Protein AF-A0A915WT56-F1 (afdb_monomer_lite)

InterPro domains:
  IPR002849 Protein of unknown function DUF131 [PF01998] (26-68)
  IPR002849 Protein of unknown function DUF131 [TIGR00304] (6-69)

Radius of gyration: 20.45 Å; chains: 1; bounding box: 42×29×54 Å

Sequence (73 aa):
MNKYILFLGILFILIGFSLIILYSLKQSNIKYSGIILIGPIPIIFTNSIDLSIILLIIIIIIVIIFLFYKIII

Secondary structure (DSSP, 8-state):
--HHHHHHHHHHHHHHHHHHHHHHHHHTT---EEEEEETTEEEEEES-HHHHHHHHHHHHHHHHHHHHHHHH-

Foldseek 3Di:
DPPVVVVVVVVVVVVVVVVVVVVVVVVDPDWDKDWDPPDLDIDIDTPDPVVSVVVVVVSVVVSVVVVVVVVVD

Structure (mmCIF, N/CA/C/O backbone):
data_AF-A0A915WT56-F1
#
_entry.id   AF-A0A915WT56-F1
#
loop_
_atom_site.group_PDB
_atom_site.id
_atom_site.type_symbol
_atom_site.label_atom_id
_atom_site.label_alt_id
_atom_site.label_comp_id
_atom_site.label_asym_id
_atom_site.label_entity_id
_atom_site.label_seq_id
_atom_site.pdbx_PDB_ins_code
_atom_site.Cartn_x
_atom_site.Cartn_y
_atom_site.Cartn_z
_atom_site.occupancy
_atom_site.B_iso_or_equiv
_atom_site.auth_seq_id
_atom_site.auth_comp_id
_atom_site.auth_asym_id
_atom_site.auth_atom_id
_atom_site.pdbx_PDB_model_num
ATOM 1 N N . MET A 1 1 ? -29.953 -10.189 29.839 1.00 68.62 1 MET A N 1
ATOM 2 C CA . MET A 1 1 ? -29.167 -9.112 29.192 1.00 68.62 1 MET A CA 1
ATOM 3 C C . MET A 1 1 ? -29.667 -8.911 27.773 1.00 68.62 1 MET A C 1
ATOM 5 O O . MET A 1 1 ? -29.827 -9.896 27.061 1.00 68.62 1 MET A O 1
ATOM 9 N N . ASN A 1 2 ? -29.957 -7.672 27.370 1.00 90.19 2 ASN A N 1
ATOM 10 C CA . ASN A 1 2 ? -30.419 -7.391 26.012 1.00 90.19 2 ASN A CA 1
ATOM 11 C C . ASN A 1 2 ? -29.245 -7.544 25.028 1.00 90.19 2 ASN A C 1
ATOM 13 O O . ASN A 1 2 ? -28.239 -6.846 25.160 1.00 90.19 2 ASN A O 1
ATOM 17 N N . LYS A 1 3 ? -29.364 -8.454 24.054 1.00 91.94 3 LYS A N 1
ATOM 18 C CA . LYS A 1 3 ? -28.294 -8.772 23.089 1.00 91.94 3 LYS A CA 1
ATOM 19 C C . LYS A 1 3 ? -27.847 -7.538 22.298 1.00 91.94 3 LYS A C 1
ATOM 21 O O . LYS A 1 3 ? -26.663 -7.389 22.017 1.00 91.94 3 LYS A O 1
ATOM 26 N N . TYR A 1 4 ? -28.776 -6.621 22.030 1.00 94.81 4 TYR A N 1
ATOM 27 C CA . TYR A 1 4 ? -28.496 -5.365 21.335 1.00 94.81 4 TYR A CA 1
ATOM 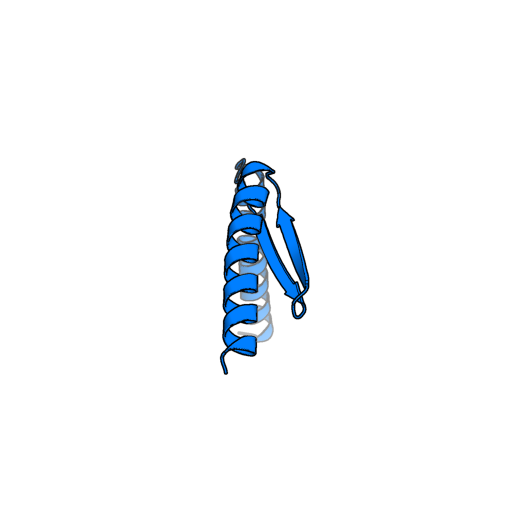28 C C . TYR A 1 4 ? -27.583 -4.424 22.130 1.00 94.81 4 TYR A C 1
ATOM 30 O O . TYR A 1 4 ? -26.704 -3.798 21.550 1.00 94.81 4 TYR A O 1
ATOM 38 N N . ILE A 1 5 ? -27.737 -4.367 23.457 1.00 94.25 5 ILE A N 1
ATOM 39 C CA . ILE A 1 5 ? -26.913 -3.510 24.329 1.00 94.25 5 ILE A CA 1
ATOM 40 C C . ILE A 1 5 ? -25.475 -4.040 24.388 1.00 94.25 5 ILE A C 1
ATOM 42 O O . ILE A 1 5 ? -24.521 -3.27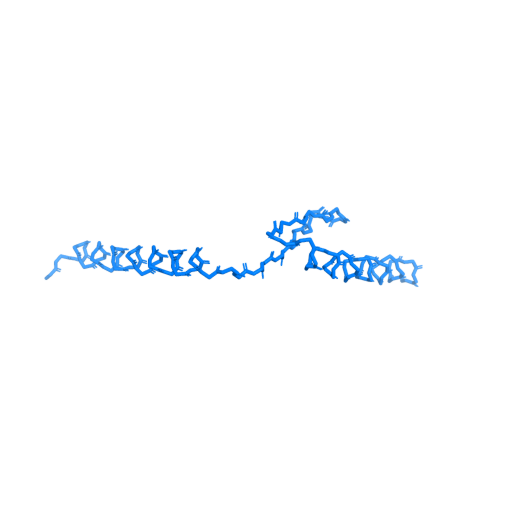0 24.327 1.00 94.25 5 ILE A O 1
ATOM 46 N N . LEU A 1 6 ? -25.322 -5.366 24.446 1.00 94.06 6 LEU A N 1
ATOM 47 C CA . LEU A 1 6 ? -24.021 -6.038 24.431 1.00 94.06 6 LEU A CA 1
ATOM 48 C C . LEU A 1 6 ? -23.288 -5.811 23.098 1.00 94.06 6 LEU A C 1
ATOM 50 O O . LEU A 1 6 ? -22.108 -5.468 23.092 1.00 94.06 6 LEU A O 1
ATOM 54 N N . PHE A 1 7 ? -24.006 -5.939 21.977 1.00 96.12 7 PHE A N 1
ATOM 55 C CA . PHE A 1 7 ? -23.466 -5.677 20.642 1.00 96.12 7 PHE A CA 1
ATOM 56 C C . PHE A 1 7 ? -23.016 -4.220 20.480 1.00 96.12 7 PHE A C 1
ATOM 58 O O . PHE A 1 7 ? -21.900 -3.977 20.025 1.00 96.12 7 PHE A O 1
ATOM 65 N N . LEU A 1 8 ? -23.840 -3.256 20.914 1.00 97.19 8 LEU A N 1
ATOM 66 C CA . LEU A 1 8 ? -23.471 -1.838 20.891 1.00 97.19 8 LEU A CA 1
ATOM 67 C C . LEU A 1 8 ? -22.202 -1.570 21.709 1.00 97.19 8 LEU A C 1
ATOM 69 O O . LEU A 1 8 ? -21.321 -0.852 21.246 1.00 97.19 8 LEU A O 1
ATOM 73 N N . GLY A 1 9 ? -22.092 -2.166 22.901 1.00 96.12 9 GLY A N 1
ATOM 74 C CA . GLY A 1 9 ? -20.915 -2.020 23.759 1.00 96.12 9 GLY A CA 1
ATOM 75 C C . GLY A 1 9 ? -19.629 -2.489 23.074 1.00 96.12 9 GLY A C 1
ATOM 76 O O . GLY A 1 9 ? -18.656 -1.738 23.024 1.00 96.12 9 GLY A O 1
ATOM 77 N N . ILE A 1 10 ? -19.640 -3.688 22.478 1.00 97.00 10 ILE A N 1
ATOM 78 C CA . ILE A 1 10 ? -18.501 -4.204 21.699 1.00 97.00 10 ILE A CA 1
ATOM 79 C C . ILE A 1 10 ? -18.161 -3.267 20.532 1.00 97.00 10 ILE A C 1
ATOM 81 O O . ILE A 1 10 ? -16.987 -2.991 20.283 1.00 97.00 10 ILE A O 1
ATOM 85 N N . LEU A 1 11 ? -19.173 -2.756 19.829 1.00 97.75 11 LEU A N 1
ATOM 86 C CA . LEU A 1 11 ? -18.977 -1.897 18.663 1.00 97.75 11 LEU A CA 1
ATOM 87 C C . LEU A 1 11 ? -18.300 -0.570 19.042 1.00 97.75 11 LEU A C 1
ATOM 89 O O . LEU A 1 11 ? -17.358 -0.144 18.372 1.00 97.75 11 LEU A O 1
ATOM 93 N N . PHE A 1 12 ? -18.712 0.040 20.157 1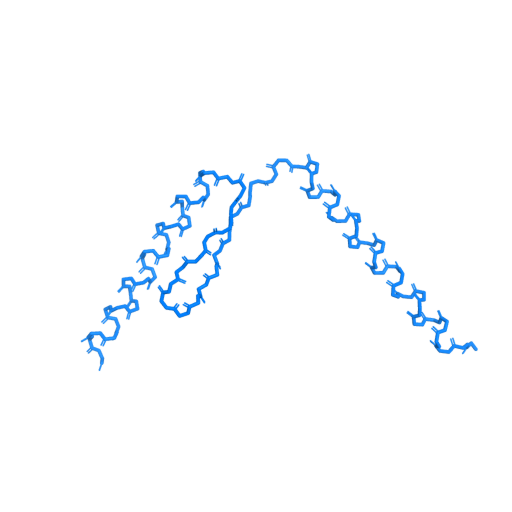.00 97.19 12 PHE A N 1
ATOM 94 C CA . PHE A 1 12 ? -18.067 1.240 20.695 1.00 97.19 12 PHE A CA 1
ATOM 95 C C . PHE A 1 12 ? -16.620 0.987 21.133 1.00 97.19 12 PHE A C 1
ATOM 97 O O . PHE A 1 12 ? -15.757 1.826 20.879 1.00 97.19 12 PHE A O 1
ATOM 104 N N . ILE A 1 13 ? -16.331 -0.170 21.736 1.00 97.62 13 ILE A N 1
ATOM 105 C CA . ILE A 1 13 ? -14.965 -0.549 22.132 1.00 97.62 13 ILE A CA 1
ATOM 106 C C . ILE A 1 13 ? -14.059 -0.681 20.900 1.00 97.62 13 ILE A C 1
ATOM 108 O O . ILE A 1 13 ? -12.947 -0.155 20.899 1.00 97.62 13 ILE A O 1
ATOM 112 N N . LEU A 1 14 ? -14.542 -1.323 19.833 1.00 97.38 14 LEU A N 1
ATOM 113 C CA . LEU A 1 14 ? -1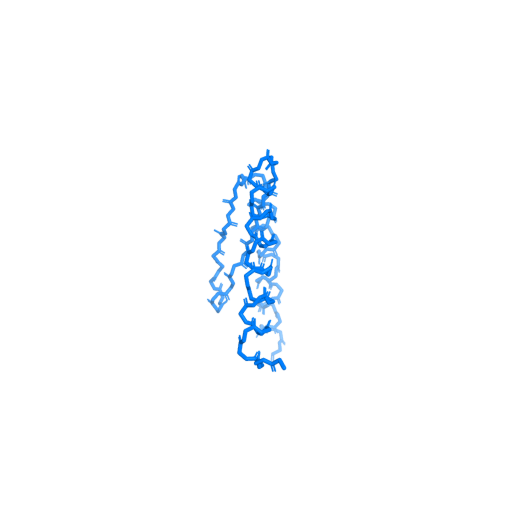3.792 -1.472 18.581 1.00 97.38 14 LEU A CA 1
ATOM 114 C C . LEU A 1 14 ? -13.502 -0.122 17.915 1.00 97.38 14 LEU A C 1
ATOM 116 O O . LEU A 1 14 ? -12.385 0.110 17.453 1.00 97.38 14 LEU A O 1
ATOM 120 N N . ILE A 1 15 ? -14.481 0.783 17.905 1.00 97.44 15 ILE A N 1
ATOM 121 C CA . ILE A 1 15 ? -14.313 2.149 17.391 1.00 97.44 15 ILE A CA 1
ATOM 122 C C . ILE A 1 15 ? -13.320 2.952 18.238 1.00 97.44 15 ILE A C 1
ATOM 124 O O . ILE A 1 15 ? -12.474 3.653 17.690 1.00 97.44 15 ILE A O 1
ATOM 128 N N . GLY A 1 16 ? -13.370 2.828 19.566 1.00 96.56 16 GLY A N 1
ATOM 129 C CA . GLY A 1 16 ? -12.405 3.481 20.451 1.00 96.56 16 GLY A CA 1
ATOM 130 C C . GLY A 1 16 ? -10.972 3.014 20.185 1.00 96.56 16 GLY A C 1
ATOM 131 O O . GLY A 1 16 ? -10.069 3.835 20.021 1.00 96.56 16 GLY A O 1
ATOM 132 N N . PHE A 1 17 ? -10.768 1.701 20.062 1.00 95.88 17 PHE A N 1
ATOM 133 C CA . PHE A 1 17 ? -9.457 1.135 19.742 1.00 95.88 17 PHE A CA 1
ATOM 134 C C . PHE A 1 17 ? -8.952 1.557 18.359 1.00 95.88 17 PHE A C 1
ATOM 136 O O . PHE A 1 17 ? -7.775 1.898 18.226 1.00 95.88 17 PHE A O 1
ATOM 143 N N . SER A 1 18 ? -9.817 1.587 17.339 1.00 92.25 18 SER A N 1
ATOM 144 C CA . SER A 1 18 ? -9.408 2.002 15.992 1.00 92.25 18 SER A CA 1
ATOM 145 C C . SER A 1 18 ? -8.949 3.463 15.958 1.00 92.25 18 SER A C 1
ATOM 147 O O . SER A 1 18 ? -7.929 3.770 15.340 1.00 92.25 18 SER A O 1
ATOM 149 N N . LEU A 1 19 ? -9.629 4.352 16.691 1.00 93.06 19 LEU A N 1
ATOM 150 C CA . LEU A 1 19 ? -9.252 5.761 16.818 1.00 93.06 19 LEU A CA 1
ATOM 151 C C . LEU A 1 19 ? -7.897 5.946 17.515 1.00 93.06 19 LEU A C 1
ATOM 153 O O . LEU A 1 19 ? -7.090 6.759 17.065 1.00 93.06 19 LEU A O 1
ATOM 157 N N . ILE A 1 20 ? -7.618 5.176 18.571 1.00 92.12 20 ILE A N 1
ATOM 158 C CA . ILE A 1 20 ? -6.328 5.221 19.282 1.00 92.12 20 ILE A CA 1
ATOM 159 C C . ILE A 1 20 ? -5.186 4.779 18.359 1.00 92.12 20 ILE A C 1
ATOM 161 O O . ILE A 1 20 ? -4.138 5.426 18.318 1.00 92.12 20 ILE A O 1
ATOM 165 N N . ILE A 1 21 ? -5.399 3.719 17.575 1.00 87.56 21 ILE A N 1
ATOM 166 C CA . ILE A 1 21 ? -4.418 3.225 16.600 1.00 87.56 21 ILE A CA 1
ATOM 167 C C . ILE A 1 21 ? -4.165 4.281 15.516 1.00 87.56 21 ILE A C 1
ATOM 169 O O . ILE A 1 21 ? -3.013 4.599 15.228 1.00 87.56 21 ILE A O 1
ATOM 173 N N . LEU A 1 22 ? -5.220 4.885 14.964 1.00 83.81 22 LEU A N 1
ATOM 174 C CA . LEU A 1 22 ? -5.108 5.959 13.971 1.00 83.81 22 LEU A CA 1
ATOM 175 C C . LEU A 1 22 ? -4.350 7.178 14.513 1.00 83.81 22 LEU A C 1
ATOM 177 O O . LEU A 1 22 ? -3.511 7.747 13.814 1.00 83.81 22 LEU A O 1
ATOM 181 N N . TYR A 1 23 ? -4.615 7.570 15.760 1.00 81.38 23 TYR A N 1
ATOM 182 C CA . TYR A 1 23 ? -3.908 8.672 16.408 1.00 81.38 23 TYR A CA 1
ATOM 183 C C . TYR A 1 23 ? -2.428 8.344 16.647 1.00 81.38 23 TYR A C 1
ATOM 185 O O . TYR A 1 23 ? -1.559 9.164 16.354 1.00 81.38 23 TYR A O 1
ATOM 193 N N . SER A 1 24 ? -2.125 7.126 17.105 1.00 76.19 24 SER A N 1
ATOM 194 C CA . SER A 1 24 ? -0.749 6.664 17.311 1.00 76.19 24 SER A CA 1
ATOM 195 C C . SER A 1 24 ? 0.054 6.649 16.007 1.00 76.19 24 SER A C 1
ATOM 197 O O . SER A 1 24 ? 1.187 7.131 15.990 1.00 76.19 24 SER A O 1
ATOM 199 N N . LEU A 1 25 ? -0.554 6.199 14.905 1.00 71.94 25 LEU A N 1
ATOM 200 C CA . LEU A 1 25 ? 0.055 6.222 13.571 1.00 71.94 25 LEU A CA 1
ATOM 201 C C . LEU A 1 25 ? 0.334 7.647 13.071 1.00 71.94 25 LEU A C 1
ATOM 203 O O . LEU A 1 25 ? 1.283 7.854 12.318 1.00 71.94 25 LEU A O 1
ATOM 207 N N . LYS A 1 26 ? -0.468 8.633 13.495 1.00 68.06 26 LYS A N 1
ATOM 208 C CA . LYS A 1 26 ? -0.312 10.042 13.109 1.00 68.06 26 LYS A CA 1
ATOM 209 C C . LYS A 1 26 ? 0.862 10.731 13.814 1.00 68.06 26 LYS A C 1
ATOM 211 O O . LYS A 1 26 ? 1.461 11.632 13.237 1.00 68.06 26 LYS A O 1
ATOM 216 N N . GLN A 1 27 ? 1.174 10.335 15.051 1.00 63.72 27 GLN A N 1
ATOM 217 C CA . GLN A 1 27 ? 2.235 10.955 15.859 1.00 63.72 27 GLN A CA 1
ATOM 218 C C . GLN A 1 27 ? 3.634 10.501 15.432 1.00 63.72 27 GLN A C 1
ATOM 220 O O . GLN A 1 27 ? 4.621 11.223 15.562 1.00 63.72 27 GLN A O 1
ATOM 225 N N . SER A 1 28 ? 3.731 9.282 14.927 1.00 62.62 28 SER A N 1
ATOM 226 C CA . SER A 1 28 ? 4.957 8.763 14.360 1.00 62.62 28 SER A CA 1
ATOM 227 C C . SER A 1 28 ? 5.110 9.271 12.927 1.00 62.62 28 SER A C 1
ATOM 229 O O . SER A 1 28 ? 4.190 9.117 12.128 1.00 62.62 28 SER A O 1
ATOM 231 N N . ASN A 1 29 ? 6.281 9.808 12.568 1.00 71.50 29 ASN A N 1
ATOM 232 C CA . ASN A 1 29 ? 6.684 10.056 11.174 1.00 71.50 29 ASN A CA 1
ATOM 233 C C . ASN A 1 29 ? 6.869 8.723 10.413 1.00 71.50 29 ASN A C 1
ATOM 235 O O . ASN A 1 29 ? 7.904 8.482 9.788 1.00 71.50 29 ASN A O 1
ATOM 239 N N . ILE A 1 30 ? 5.898 7.810 10.512 1.00 75.19 30 ILE A N 1
ATOM 240 C CA . ILE A 1 30 ? 5.878 6.556 9.779 1.00 75.19 30 ILE A CA 1
ATOM 241 C C . ILE A 1 30 ? 5.711 6.936 8.321 1.00 75.19 30 ILE A C 1
ATOM 243 O O . ILE A 1 30 ? 4.675 7.433 7.870 1.00 75.19 30 ILE A O 1
ATOM 247 N N . LYS A 1 31 ? 6.787 6.711 7.583 1.00 84.12 31 LYS A N 1
ATOM 248 C CA . LYS A 1 31 ? 6.770 6.787 6.141 1.00 84.12 31 LYS A CA 1
ATOM 249 C C . LYS A 1 31 ? 6.019 5.557 5.632 1.00 84.12 31 LYS A C 1
ATOM 251 O O . LYS A 1 31 ? 6.426 4.429 5.893 1.00 84.12 31 LYS A O 1
ATOM 256 N N . TYR A 1 32 ? 4.919 5.780 4.925 1.00 83.12 32 TYR A N 1
ATOM 257 C CA . TYR A 1 32 ? 4.141 4.726 4.284 1.00 83.12 32 TYR A CA 1
ATOM 258 C C . TYR A 1 32 ? 4.051 4.987 2.784 1.00 83.12 32 TYR A C 1
ATOM 260 O O . TYR A 1 32 ? 4.084 6.134 2.333 1.00 83.12 32 TYR A O 1
ATOM 268 N N . SER A 1 33 ? 3.956 3.907 2.021 1.00 87.88 33 SER A N 1
ATOM 269 C CA . SER A 1 33 ? 3.755 3.913 0.578 1.00 87.88 33 SER A CA 1
ATOM 270 C C . SER A 1 33 ? 3.030 2.622 0.213 1.00 87.88 33 SER A C 1
ATOM 272 O O . SER A 1 33 ? 3.381 1.551 0.706 1.00 87.88 33 SER A O 1
ATOM 274 N N . GLY A 1 34 ? 1.980 2.731 -0.588 1.00 88.00 34 GLY A N 1
ATOM 275 C CA . GLY A 1 34 ? 1.145 1.630 -1.043 1.00 88.00 34 GLY A CA 1
ATOM 276 C C . GLY A 1 34 ? 0.805 1.802 -2.516 1.00 88.00 34 GLY A C 1
ATOM 277 O O . GLY A 1 34 ? 0.854 2.908 -3.051 1.00 88.00 34 GLY A O 1
ATOM 278 N N . ILE A 1 35 ? 0.464 0.699 -3.176 1.00 89.81 35 ILE A N 1
ATOM 279 C CA . ILE A 1 35 ? 0.043 0.691 -4.576 1.00 89.81 35 ILE A CA 1
ATOM 280 C C . ILE A 1 35 ? -1.287 -0.038 -4.696 1.00 89.81 35 ILE A C 1
ATOM 282 O O . ILE A 1 35 ? -1.465 -1.117 -4.137 1.00 89.81 35 ILE A O 1
ATOM 286 N N . ILE A 1 36 ? -2.191 0.539 -5.479 1.00 90.50 36 ILE A N 1
ATOM 287 C CA . ILE A 1 36 ? -3.400 -0.113 -5.964 1.00 90.50 36 ILE A CA 1
ATOM 288 C C . ILE A 1 36 ? -3.212 -0.362 -7.458 1.00 90.50 36 ILE A C 1
ATOM 290 O O . ILE A 1 36 ? -2.969 0.571 -8.219 1.00 90.50 36 ILE A O 1
ATOM 294 N N . LEU A 1 37 ? -3.314 -1.620 -7.881 1.00 87.38 37 LEU A N 1
ATOM 295 C CA . LEU A 1 37 ? -3.312 -1.996 -9.294 1.00 87.38 37 LEU A CA 1
ATOM 296 C C . LEU A 1 37 ? -4.761 -2.106 -9.775 1.00 87.38 37 LEU A C 1
ATOM 298 O O . LEU A 1 37 ? -5.476 -3.025 -9.376 1.00 87.38 37 LEU A O 1
ATOM 302 N N . ILE A 1 38 ? -5.201 -1.174 -10.625 1.00 88.38 38 ILE A N 1
ATOM 303 C CA . ILE A 1 38 ? -6.497 -1.257 -11.313 1.00 88.38 38 ILE A CA 1
ATOM 304 C C . ILE A 1 38 ? -6.216 -1.735 -12.737 1.00 88.38 38 ILE A C 1
ATOM 306 O O . ILE A 1 38 ? -5.864 -0.955 -13.623 1.00 88.38 38 ILE A O 1
ATOM 310 N N . GLY A 1 39 ? -6.289 -3.049 -12.947 1.00 80.25 39 GLY A N 1
ATOM 311 C CA . GLY A 1 39 ? -5.741 -3.656 -14.162 1.00 80.25 39 GLY A CA 1
ATOM 312 C C . GLY A 1 39 ? -4.222 -3.418 -14.253 1.00 80.25 39 GLY A C 1
ATOM 313 O O . GLY A 1 39 ? -3.542 -3.499 -13.231 1.00 80.25 39 GLY A O 1
ATOM 314 N N . PRO A 1 40 ? -3.656 -3.109 -15.435 1.00 76.12 40 PRO A N 1
ATOM 315 C CA . PRO A 1 40 ? -2.225 -2.833 -15.580 1.00 76.12 40 PRO A CA 1
ATOM 316 C C . PRO A 1 40 ? -1.816 -1.426 -15.108 1.00 76.12 40 PRO A C 1
ATOM 318 O O . PRO A 1 40 ? -0.651 -1.068 -15.248 1.00 76.12 40 PRO A O 1
ATOM 321 N N . ILE A 1 41 ? -2.750 -0.607 -14.605 1.00 86.06 41 ILE A N 1
ATOM 322 C CA . ILE A 1 4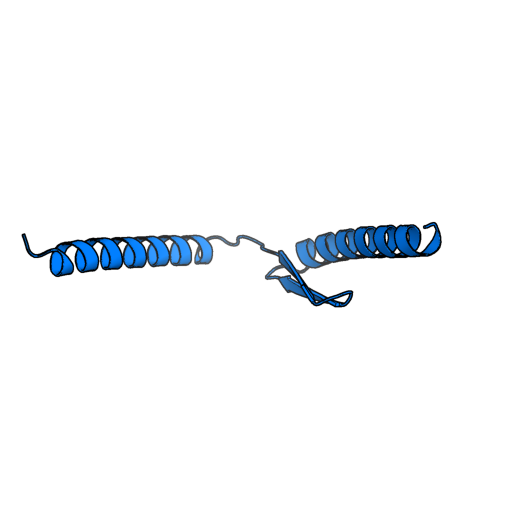1 ? -2.500 0.790 -14.235 1.00 86.06 41 ILE A CA 1
ATOM 323 C C . ILE A 1 41 ? -2.194 0.860 -12.727 1.00 86.06 41 ILE A C 1
ATOM 325 O O . ILE A 1 41 ? -3.099 0.633 -11.915 1.00 86.06 41 ILE A O 1
ATOM 329 N N . PRO A 1 42 ? -0.945 1.167 -12.323 1.00 86.56 42 PRO A N 1
ATOM 330 C CA . PRO A 1 42 ? -0.591 1.337 -10.919 1.00 86.56 42 PRO A CA 1
ATOM 331 C C . PRO A 1 42 ? -0.959 2.735 -10.410 1.00 86.56 42 PRO A C 1
ATOM 333 O O . PRO A 1 42 ? -0.614 3.746 -11.019 1.00 86.56 42 PRO A O 1
ATOM 336 N N . ILE A 1 43 ? -1.606 2.793 -9.247 1.00 90.44 43 ILE A N 1
ATOM 337 C CA . ILE A 1 43 ? -1.907 4.025 -8.511 1.00 90.44 43 ILE A CA 1
ATOM 338 C C . ILE A 1 43 ? -1.149 3.980 -7.185 1.00 90.44 43 ILE A C 1
ATOM 340 O O . ILE A 1 43 ? -1.410 3.118 -6.348 1.00 90.44 43 ILE A O 1
ATOM 344 N N . ILE A 1 44 ? -0.198 4.896 -7.002 1.00 90.00 44 ILE A N 1
ATOM 345 C CA . ILE A 1 44 ? 0.657 4.963 -5.809 1.00 90.00 44 ILE A CA 1
ATOM 346 C C . ILE A 1 44 ? 0.063 5.952 -4.804 1.00 90.00 44 ILE A C 1
ATOM 348 O O . ILE A 1 44 ? -0.172 7.113 -5.132 1.00 90.00 44 ILE A O 1
ATOM 352 N N . PHE A 1 45 ? -0.107 5.509 -3.561 1.00 90.31 45 PHE A N 1
ATOM 353 C CA . PHE A 1 45 ? -0.474 6.340 -2.417 1.00 90.31 45 PHE A CA 1
ATOM 354 C C . PHE A 1 45 ? 0.690 6.346 -1.437 1.00 90.31 45 PHE A C 1
ATOM 356 O O . PHE A 1 45 ? 1.021 5.318 -0.853 1.00 90.31 45 PHE A O 1
ATOM 363 N N . THR A 1 46 ? 1.332 7.494 -1.256 1.00 88.38 46 THR A N 1
ATOM 364 C CA . THR A 1 46 ? 2.523 7.603 -0.412 1.00 88.38 46 THR A CA 1
ATOM 365 C C . THR A 1 46 ? 2.484 8.847 0.463 1.00 88.38 46 THR A C 1
ATOM 367 O O . THR A 1 46 ? 1.890 9.858 0.099 1.00 88.38 46 THR A O 1
ATOM 370 N N . ASN A 1 47 ? 3.178 8.774 1.594 1.00 86.94 47 ASN A N 1
ATOM 371 C CA . ASN A 1 47 ? 3.518 9.908 2.452 1.00 86.94 47 ASN A CA 1
ATOM 372 C C . ASN A 1 47 ? 5.029 10.202 2.452 1.00 86.94 47 ASN A C 1
ATOM 374 O O . ASN A 1 47 ? 5.527 10.996 3.244 1.00 86.94 47 ASN A O 1
ATOM 378 N N . SER A 1 48 ? 5.795 9.531 1.589 1.00 87.25 48 SER A N 1
ATOM 379 C CA . SER A 1 48 ? 7.241 9.728 1.474 1.00 87.25 48 SER A CA 1
ATOM 380 C C . SER A 1 48 ? 7.744 9.470 0.056 1.00 87.25 48 SER A C 1
ATOM 382 O O . SER A 1 48 ? 7.441 8.444 -0.559 1.00 87.25 48 SER A O 1
ATOM 384 N N . ILE A 1 49 ? 8.544 10.402 -0.461 1.00 86.75 49 ILE A N 1
ATOM 385 C CA . ILE A 1 49 ? 9.126 10.288 -1.803 1.00 86.75 49 ILE A CA 1
ATOM 386 C C . ILE A 1 49 ? 10.048 9.062 -1.881 1.00 86.75 49 ILE A C 1
ATOM 388 O O . ILE A 1 49 ? 9.933 8.280 -2.821 1.00 86.75 49 ILE A O 1
ATOM 392 N N . ASP A 1 50 ? 10.881 8.840 -0.859 1.00 88.44 50 ASP A N 1
ATOM 393 C CA . ASP A 1 50 ? 11.853 7.738 -0.834 1.00 88.44 50 ASP A CA 1
ATOM 394 C C . ASP A 1 50 ? 11.186 6.365 -1.025 1.00 88.44 50 ASP A C 1
ATOM 396 O O . ASP A 1 50 ? 11.607 5.575 -1.871 1.00 88.44 50 ASP A O 1
ATOM 400 N N . LEU A 1 51 ? 10.101 6.082 -0.287 1.00 87.44 51 LEU A N 1
ATOM 401 C CA . LEU A 1 51 ? 9.383 4.812 -0.438 1.00 87.44 51 LEU A CA 1
ATOM 402 C C . LEU A 1 51 ? 8.537 4.750 -1.709 1.00 87.44 51 LEU A C 1
ATOM 404 O O . LEU A 1 51 ? 8.261 3.653 -2.185 1.00 87.44 51 LEU A O 1
ATOM 408 N N . SER A 1 52 ? 8.123 5.884 -2.276 1.00 88.75 52 SER A N 1
ATOM 409 C CA . SER A 1 52 ? 7.445 5.902 -3.579 1.00 88.75 52 SER A CA 1
ATOM 410 C C . SER A 1 52 ? 8.367 5.397 -4.686 1.00 88.75 52 SER A C 1
ATOM 412 O O . SER A 1 52 ? 7.968 4.524 -5.453 1.00 88.75 52 SER A O 1
ATOM 414 N N . ILE A 1 53 ? 9.618 5.864 -4.713 1.00 89.88 53 ILE A N 1
ATOM 415 C CA . ILE A 1 53 ? 10.608 5.451 -5.715 1.00 89.88 53 ILE A CA 1
ATOM 416 C C . ILE A 1 53 ? 10.858 3.941 -5.628 1.00 89.88 53 ILE A C 1
ATOM 418 O O . ILE A 1 53 ? 10.839 3.249 -6.645 1.00 89.88 53 ILE A O 1
ATOM 422 N N . ILE A 1 54 ? 11.021 3.419 -4.409 1.00 90.69 54 ILE A N 1
ATOM 423 C CA . ILE A 1 54 ? 11.213 1.983 -4.166 1.00 90.69 54 ILE A CA 1
ATOM 424 C C . ILE A 1 54 ? 10.002 1.179 -4.664 1.00 90.69 54 ILE A C 1
ATOM 426 O O . ILE A 1 54 ? 10.170 0.197 -5.388 1.00 90.69 54 ILE A O 1
ATOM 430 N N . LEU A 1 55 ? 8.780 1.606 -4.324 1.00 90.25 55 LEU A N 1
ATOM 431 C CA . LEU A 1 55 ? 7.555 0.929 -4.760 1.00 90.25 55 LEU A CA 1
ATOM 432 C C . LEU A 1 55 ? 7.368 0.971 -6.282 1.00 90.25 55 LEU A C 1
ATOM 434 O O . LEU A 1 55 ? 6.913 -0.006 -6.873 1.00 90.25 55 LEU A O 1
ATOM 438 N N . LEU A 1 56 ? 7.744 2.075 -6.923 1.00 90.19 56 LEU A N 1
ATOM 439 C CA . LEU A 1 56 ? 7.648 2.248 -8.369 1.00 90.19 56 LEU A CA 1
ATOM 440 C C . LEU A 1 56 ? 8.626 1.322 -9.112 1.00 90.19 56 LEU A C 1
ATOM 442 O O . LEU A 1 56 ? 8.253 0.716 -10.112 1.00 90.19 56 LEU A O 1
ATOM 446 N N . ILE A 1 57 ? 9.836 1.120 -8.585 1.00 91.38 57 ILE A N 1
ATOM 447 C CA . ILE A 1 57 ? 10.796 0.143 -9.128 1.00 91.38 57 ILE A CA 1
ATOM 448 C C . ILE A 1 57 ? 10.238 -1.280 -9.033 1.00 91.38 57 ILE A C 1
ATOM 450 O O . ILE A 1 57 ? 10.277 -2.031 -10.008 1.00 91.38 57 ILE A O 1
ATOM 454 N N . ILE A 1 58 ? 9.667 -1.639 -7.881 1.00 91.06 58 ILE A N 1
ATOM 455 C CA . ILE A 1 58 ? 9.043 -2.951 -7.671 1.00 91.06 58 ILE A CA 1
ATOM 456 C C . ILE A 1 58 ? 7.889 -3.168 -8.659 1.00 91.06 58 ILE A C 1
ATOM 458 O O . ILE A 1 58 ? 7.793 -4.238 -9.262 1.00 91.06 58 ILE A O 1
ATOM 462 N N . ILE A 1 59 ? 7.041 -2.156 -8.880 1.00 90.50 59 ILE A N 1
ATOM 463 C CA . ILE A 1 59 ? 5.908 -2.269 -9.807 1.00 90.50 59 ILE A CA 1
ATOM 464 C C . ILE A 1 59 ? 6.371 -2.441 -11.251 1.00 90.50 59 ILE A C 1
ATOM 466 O O . ILE A 1 59 ? 5.795 -3.245 -11.976 1.00 90.50 59 ILE A O 1
ATOM 470 N N . ILE A 1 60 ? 7.434 -1.743 -11.657 1.00 89.94 60 ILE A N 1
ATOM 471 C CA . ILE A 1 60 ? 8.016 -1.881 -12.993 1.00 89.94 60 ILE A CA 1
ATOM 472 C C . ILE A 1 60 ? 8.501 -3.314 -13.205 1.00 89.94 60 ILE A C 1
ATOM 474 O O . ILE A 1 60 ? 8.186 -3.912 -14.228 1.00 89.94 60 ILE A O 1
ATOM 478 N N . ILE A 1 61 ? 9.193 -3.898 -12.223 1.00 91.31 61 ILE A N 1
ATOM 479 C CA . ILE A 1 61 ? 9.656 -5.290 -12.286 1.00 91.31 61 ILE A CA 1
ATOM 480 C C . ILE A 1 61 ? 8.469 -6.252 -12.428 1.00 91.31 61 ILE A C 1
ATOM 482 O O . ILE A 1 61 ? 8.480 -7.112 -13.306 1.00 91.31 61 ILE A O 1
ATOM 486 N N . ILE A 1 62 ? 7.421 -6.084 -11.616 1.00 88.81 62 ILE A N 1
ATOM 487 C CA . ILE A 1 62 ? 6.216 -6.929 -11.662 1.00 88.81 62 ILE A CA 1
ATOM 488 C C . ILE A 1 62 ? 5.507 -6.809 -13.016 1.00 88.81 62 ILE A C 1
ATOM 490 O O . ILE A 1 62 ? 5.135 -7.822 -13.606 1.00 88.81 62 ILE A O 1
ATOM 494 N N . VAL A 1 63 ? 5.340 -5.587 -13.526 1.00 87.44 63 VAL A N 1
ATOM 495 C CA . VAL A 1 63 ? 4.696 -5.324 -14.820 1.00 87.44 63 VAL A CA 1
ATOM 496 C C . VAL A 1 63 ? 5.512 -5.930 -15.959 1.00 87.44 63 VAL A C 1
ATOM 498 O O . VAL A 1 63 ? 4.935 -6.572 -16.831 1.00 87.44 63 VAL A O 1
ATOM 501 N N . ILE A 1 64 ? 6.842 -5.802 -15.928 1.00 88.25 64 ILE A N 1
ATOM 502 C CA . ILE A 1 64 ? 7.745 -6.425 -16.903 1.00 88.25 64 ILE A CA 1
ATOM 503 C C . ILE A 1 64 ? 7.598 -7.948 -16.875 1.00 88.25 64 ILE A C 1
ATOM 505 O O . ILE A 1 64 ? 7.401 -8.553 -17.926 1.00 88.25 64 ILE A O 1
ATOM 509 N N . ILE A 1 65 ? 7.638 -8.568 -15.693 1.00 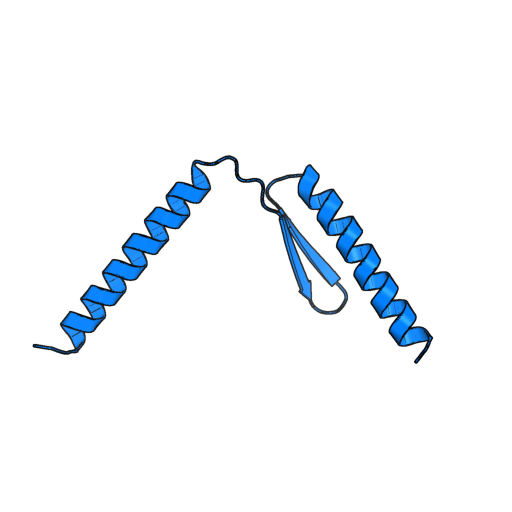89.00 65 ILE A N 1
ATOM 510 C CA . ILE A 1 65 ? 7.457 -10.019 -15.536 1.00 89.00 65 ILE A CA 1
ATOM 511 C C . ILE A 1 65 ? 6.100 -10.455 -16.094 1.00 89.00 65 ILE A C 1
ATOM 513 O O . ILE A 1 65 ? 6.025 -11.433 -16.834 1.00 89.00 65 ILE A O 1
ATOM 517 N N . PHE A 1 66 ? 5.037 -9.711 -15.789 1.00 86.19 66 PHE A N 1
ATOM 518 C CA . PHE A 1 66 ? 3.694 -9.990 -16.290 1.00 86.19 66 PHE A CA 1
ATOM 519 C C . PHE A 1 66 ? 3.601 -9.863 -17.821 1.00 86.19 66 PHE A C 1
ATOM 521 O O . PHE A 1 66 ? 2.996 -10.710 -18.478 1.00 86.19 66 PHE A O 1
ATOM 528 N N . LEU A 1 67 ? 4.234 -8.839 -18.403 1.00 84.56 67 LEU A N 1
ATOM 529 C CA . LEU A 1 67 ? 4.322 -8.642 -19.853 1.00 84.56 67 LEU A CA 1
ATOM 530 C C . LEU A 1 67 ? 5.091 -9.771 -20.538 1.00 84.56 67 LEU A C 1
ATOM 532 O O . LEU A 1 67 ? 4.605 -10.300 -21.534 1.00 84.56 67 LEU A O 1
ATOM 536 N N . PHE A 1 68 ? 6.248 -10.166 -20.000 1.00 88.25 68 PHE A N 1
ATOM 537 C CA . PHE A 1 68 ? 7.023 -11.291 -20.523 1.00 88.25 68 PHE A CA 1
ATOM 538 C C . PHE A 1 68 ? 6.251 -12.602 -20.417 1.00 88.25 68 PHE A C 1
ATOM 540 O O . PHE A 1 68 ? 6.213 -13.348 -21.387 1.00 88.25 68 PHE A O 1
ATOM 547 N N . TYR A 1 69 ? 5.588 -12.859 -19.287 1.00 87.75 69 TYR A N 1
ATOM 548 C CA . TYR A 1 69 ? 4.752 -14.046 -19.119 1.00 87.75 69 TYR A CA 1
ATOM 549 C C . TYR A 1 69 ? 3.659 -14.115 -20.192 1.00 87.75 69 TYR A C 1
ATOM 551 O O . TYR A 1 69 ? 3.516 -15.144 -20.837 1.00 87.75 69 TYR A O 1
ATOM 559 N N . LYS A 1 70 ? 2.962 -13.002 -20.455 1.00 83.56 70 LYS A N 1
ATOM 560 C CA . LYS A 1 70 ? 1.940 -12.912 -21.513 1.00 83.56 70 LYS A CA 1
ATOM 561 C C . LYS A 1 70 ? 2.508 -13.023 -22.940 1.00 83.56 70 LYS A C 1
ATOM 563 O O . LYS A 1 70 ? 1.770 -13.331 -23.865 1.00 83.56 70 LYS A O 1
ATOM 568 N N . ILE A 1 71 ? 3.776 -12.675 -23.153 1.00 82.50 71 ILE A N 1
ATOM 569 C CA . ILE A 1 71 ? 4.431 -12.746 -24.470 1.00 82.50 71 ILE A CA 1
ATOM 570 C C . ILE A 1 71 ? 4.975 -14.144 -24.768 1.00 82.50 71 ILE A C 1
ATOM 572 O O . ILE A 1 71 ? 5.029 -14.539 -25.929 1.00 82.50 71 ILE A O 1
ATOM 576 N N . ILE A 1 72 ? 5.421 -14.860 -23.736 1.00 76.44 72 ILE A N 1
ATOM 577 C CA . ILE A 1 72 ? 6.082 -16.164 -23.857 1.00 76.44 72 ILE A CA 1
ATOM 578 C C . ILE A 1 72 ? 5.065 -17.316 -23.889 1.00 76.44 72 ILE A C 1
ATOM 580 O O . ILE A 1 72 ? 5.341 -18.336 -24.520 1.00 76.44 72 ILE A O 1
ATOM 584 N N . ILE A 1 73 ? 3.927 -17.167 -23.205 1.00 63.88 73 ILE A N 1
ATOM 585 C CA . ILE A 1 73 ? 2.835 -18.151 -23.094 1.00 63.88 73 ILE A CA 1
ATOM 586 C C . ILE A 1 73 ? 1.620 -17.667 -23.872 1.00 63.88 73 ILE A C 1
ATOM 588 O O . ILE A 1 73 ? 1.044 -18.500 -24.605 1.00 63.88 73 ILE A O 1
#

Organism: NCBI:txid2586965

pLDDT: mean 87.04, std 8.31, range [62.62, 97.75]